Protein AF-A0A7S1CB62-F1 (afdb_monomer)

pLDDT: mean 92.39, std 6.8, range [45.53, 97.69]

Sequence (107 aa):
AGTPHMRSAGVISLARMLYEFGGRGDVAALLPSLLTTVLLLLREKAREVVKSALGFVKVAIVVADDETLRAFVPDLCEGLMQWRGDTKNHFRGKIRDVLDRMVARVG

Organism: NCBI:txid1486930

Secondary structure (DSSP, 8-state):
---HHHHHHHHHHHHHHHHHHTTSHHHHHHHHHHHHHHHHHTT-S-HHHHHHHHHHHHHHHHHS-HHHHHHHHHHHHHHHHTTTT--SS--HHHHHHHHHHHHHHH-

Radius of gyration: 13.14 Å; Cα contacts (8 Å, |Δi|>4): 99; chains: 1; bounding box: 36×26×32 Å

Nearest PDB structures (foldseek):
  3nmx-assembly3_C  TM=7.719E-01  e=7.791E-01  Homo sapiens
  3woy-assembly1_A  TM=7.040E-01  e=8.191E-01  Homo sapiens
  4k92-assembly2_B  TM=6.769E-01  e=8.191E-01  Homo sapiens
  8ptw-assembly1_CW  TM=7.387E-01  e=2.590E+00  Thermochaetoides thermophila DSM 1495
  7q4p-assembly1_A  TM=4.571E-01  e=1.421E+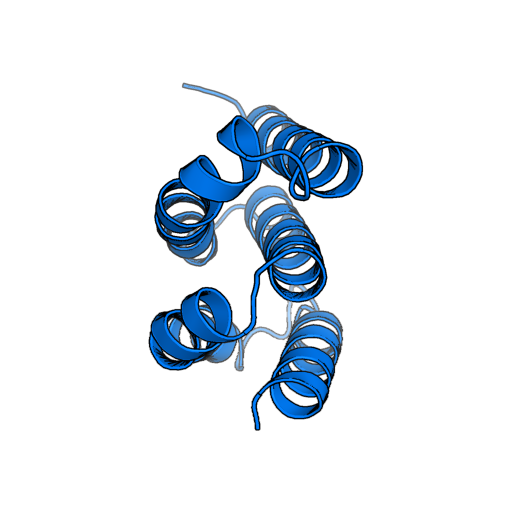00  Homo sapiens

Solvent-accessible surface area (backbone atoms only — not comparable to full-atom values): 5948 Å² total; per-residue (Å²): 136,74,57,61,64,55,51,17,51,50,39,44,51,50,29,52,50,41,68,76,38,20,89,39,71,77,49,38,69,43,44,68,63,50,49,59,54,41,48,57,41,50,74,50,89,48,63,59,32,27,55,22,30,56,52,25,52,46,40,46,66,71,50,49,53,71,67,62,46,59,73,42,45,66,60,54,49,54,49,52,54,75,47,73,80,49,71,88,80,60,50,55,65,61,48,48,61,40,50,55,53,46,41,75,74,74,98

Mean predicted aligned error: 3.49 Å

Foldseek 3Di:
DDDLVRLLVVLLVLLVCCLVPCLPPVNVVCLLVNLVVLLVQLPDPRLSSVVSSLSSLQSSLVRHDQVSLVVCVVSLCVSLVVCVPPPPSPCVVSSVVSVVSSVVRHD

InterPro domains:
  IPR011989 Armadillo-like helical [G3DSA:1.25.10.10] (3-107)
  IPR016024 Armadillo-type fold [SSF48371] (2-92)
  IPR052087 Ribosomal RNA-processing protein RRP12 [PTHR48287] (1-107)

Structure (mmCIF, N/CA/C/O backbone):
data_AF-A0A7S1CB62-F1
#
_entry.id   AF-A0A7S1CB62-F1
#
loop_
_atom_site.group_PDB
_atom_site.id
_atom_site.type_symbol
_atom_site.label_atom_id
_atom_site.label_alt_id
_atom_site.label_comp_id
_atom_site.label_asym_id
_atom_site.label_entity_id
_atom_site.label_seq_id
_atom_site.pdbx_PDB_ins_code
_atom_site.Cartn_x
_atom_site.Cartn_y
_atom_site.Cartn_z
_atom_site.occupancy
_atom_site.B_iso_or_equiv
_atom_site.auth_seq_id
_atom_site.auth_comp_id
_atom_site.auth_asym_id
_atom_site.auth_atom_id
_atom_site.pdbx_PDB_model_num
ATOM 1 N N . ALA A 1 1 ? 5.300 8.304 19.668 1.00 45.53 1 ALA A N 1
ATOM 2 C CA . ALA A 1 1 ? 5.903 9.117 18.592 1.00 45.53 1 ALA A CA 1
ATOM 3 C C . ALA A 1 1 ? 4.903 9.246 17.436 1.00 45.53 1 ALA A C 1
ATOM 5 O O . ALA A 1 1 ? 4.416 8.222 16.976 1.00 45.53 1 ALA A O 1
ATOM 6 N N . GLY A 1 2 ? 4.559 10.481 17.033 1.00 61.62 2 GLY A N 1
ATOM 7 C CA . GLY A 1 2 ? 3.651 10.831 15.922 1.00 61.62 2 GLY A CA 1
ATOM 8 C C . GLY A 1 2 ? 2.148 10.710 16.221 1.00 61.62 2 GLY A C 1
ATOM 9 O O . GLY A 1 2 ? 1.651 9.617 16.489 1.00 61.62 2 GLY A O 1
ATOM 10 N N . THR A 1 3 ? 1.389 11.811 16.127 1.00 88.56 3 THR A N 1
ATOM 11 C CA . THR A 1 3 ? -0.085 11.732 16.152 1.00 88.56 3 THR A CA 1
ATOM 12 C C . THR A 1 3 ? -0.580 10.897 14.958 1.00 88.56 3 THR A C 1
ATOM 14 O O . THR A 1 3 ? 0.122 10.798 13.944 1.00 88.56 3 THR A O 1
ATOM 17 N N . PRO A 1 4 ? -1.768 10.270 15.024 1.00 91.25 4 PRO A N 1
ATOM 18 C CA . PRO A 1 4 ? -2.302 9.490 13.904 1.00 91.25 4 PRO A CA 1
ATOM 19 C C . PRO A 1 4 ? -2.323 10.244 12.562 1.00 91.25 4 PRO A C 1
ATOM 21 O O . PRO A 1 4 ? -2.033 9.664 11.518 1.00 91.25 4 PRO A O 1
ATOM 24 N N . HIS A 1 5 ? -2.549 11.559 12.597 1.00 92.44 5 HIS A N 1
ATOM 25 C CA . HIS A 1 5 ? -2.485 12.427 11.422 1.00 92.44 5 HIS A CA 1
ATOM 26 C C . HIS A 1 5 ? -1.078 12.550 10.831 1.00 92.44 5 HIS A C 1
ATOM 28 O O . HIS A 1 5 ? -0.929 12.446 9.618 1.00 92.44 5 HIS A O 1
ATOM 34 N N . MET A 1 6 ? -0.041 12.712 11.660 1.00 94.69 6 MET A N 1
ATOM 35 C CA . MET A 1 6 ? 1.345 12.768 11.174 1.00 94.69 6 MET A CA 1
ATOM 36 C C . MET A 1 6 ? 1.765 11.444 10.530 1.00 94.69 6 MET A C 1
ATOM 38 O O . MET A 1 6 ? 2.395 11.443 9.477 1.00 94.69 6 MET A O 1
ATOM 42 N N . ARG A 1 7 ? 1.374 10.312 11.131 1.00 94.88 7 ARG A N 1
ATOM 43 C CA . ARG A 1 7 ? 1.637 8.979 10.565 1.00 94.88 7 ARG A CA 1
ATOM 44 C C . ARG A 1 7 ? 0.914 8.792 9.229 1.00 94.88 7 ARG A C 1
ATOM 46 O O . ARG A 1 7 ? 1.530 8.369 8.258 1.00 94.88 7 ARG A O 1
ATOM 53 N N . SER A 1 8 ? -0.360 9.179 9.155 1.00 95.88 8 SER A N 1
ATOM 54 C CA . SER A 1 8 ? -1.139 9.194 7.910 1.00 95.88 8 SER A CA 1
ATOM 55 C C . SER A 1 8 ? -0.479 10.056 6.827 1.00 95.88 8 SER A C 1
ATOM 57 O O . SER A 1 8 ? -0.295 9.579 5.708 1.00 95.88 8 SER A O 1
ATOM 59 N N . ALA A 1 9 ? -0.050 11.276 7.160 1.00 96.69 9 ALA A N 1
ATOM 60 C CA . ALA A 1 9 ? 0.667 12.153 6.237 1.00 96.69 9 ALA A CA 1
ATOM 61 C C . ALA A 1 9 ? 1.974 11.518 5.739 1.00 96.69 9 ALA A C 1
ATOM 63 O O . ALA A 1 9 ? 2.237 11.543 4.541 1.00 96.69 9 ALA A O 1
ATOM 64 N N . GLY A 1 10 ? 2.746 10.878 6.623 1.00 96.44 10 GLY A N 1
ATOM 65 C CA . GLY A 1 10 ? 3.955 10.145 6.243 1.00 96.44 10 GLY A CA 1
ATOM 66 C C . GLY A 1 10 ? 3.682 9.041 5.218 1.00 96.44 10 GLY A C 1
ATOM 67 O O . GLY A 1 10 ? 4.358 8.974 4.195 1.00 96.44 10 GLY A O 1
ATOM 68 N N . VAL A 1 11 ? 2.642 8.227 5.432 1.00 97.19 11 VAL A N 1
ATOM 69 C CA . VAL A 1 11 ? 2.249 7.169 4.481 1.00 97.19 11 VAL A CA 1
ATOM 70 C C . VAL A 1 11 ? 1.814 7.755 3.134 1.00 97.19 11 VAL A C 1
ATOM 72 O O . VAL A 1 11 ? 2.168 7.219 2.085 1.00 97.19 11 VAL A O 1
ATOM 75 N N . ILE A 1 12 ? 1.084 8.874 3.136 1.00 97.69 12 ILE A N 1
ATOM 76 C CA . ILE A 1 12 ? 0.687 9.569 1.901 1.00 97.69 12 ILE A CA 1
ATOM 77 C C . ILE A 1 12 ? 1.918 10.100 1.154 1.00 97.69 12 ILE A C 1
ATOM 79 O O . ILE A 1 12 ? 1.998 9.952 -0.066 1.00 97.69 12 ILE A O 1
ATOM 83 N N . SER A 1 13 ? 2.886 10.680 1.866 1.00 97.38 13 SER A N 1
ATOM 84 C CA . SER A 1 13 ? 4.143 11.152 1.277 1.00 97.38 13 SER A CA 1
ATOM 85 C C . SER A 1 13 ? 4.946 10.006 0.663 1.00 97.38 13 SER A C 1
ATOM 87 O O . SER A 1 13 ? 5.426 10.143 -0.460 1.00 97.38 13 SER A O 1
ATOM 89 N N . LEU A 1 14 ? 5.022 8.851 1.334 1.00 96.25 14 LEU A N 1
ATOM 90 C CA . LEU A 1 14 ? 5.647 7.646 0.776 1.00 96.25 14 LEU A CA 1
ATOM 91 C C . LEU A 1 14 ? 4.925 7.163 -0.487 1.00 96.25 14 LEU A C 1
ATOM 93 O O . LEU A 1 14 ? 5.579 6.818 -1.466 1.00 96.25 14 LEU A O 1
ATOM 97 N N . ALA A 1 15 ? 3.588 7.189 -0.506 1.00 96.75 15 ALA A N 1
ATOM 98 C CA . ALA A 1 15 ? 2.817 6.818 -1.692 1.00 96.75 15 ALA A CA 1
ATOM 99 C C . ALA A 1 15 ? 3.102 7.765 -2.868 1.00 96.75 15 ALA A C 1
ATOM 101 O O . ALA A 1 15 ? 3.262 7.318 -4.000 1.00 96.75 15 ALA A O 1
ATOM 102 N N . ARG A 1 16 ? 3.208 9.076 -2.612 1.00 96.44 16 ARG A N 1
ATOM 103 C CA . ARG A 1 16 ? 3.578 10.064 -3.638 1.00 96.44 16 ARG A CA 1
ATOM 104 C C . ARG A 1 16 ? 4.996 9.853 -4.157 1.00 96.44 16 ARG A C 1
ATOM 106 O O . ARG A 1 16 ? 5.187 9.869 -5.366 1.00 96.44 16 ARG A O 1
ATOM 113 N N . MET A 1 17 ? 5.951 9.610 -3.263 1.00 95.31 17 MET A N 1
ATOM 114 C CA . MET A 1 17 ? 7.335 9.309 -3.630 1.00 95.31 17 MET A CA 1
ATOM 115 C C . MET A 1 17 ? 7.420 8.056 -4.505 1.00 95.31 17 MET A C 1
ATOM 117 O O . MET A 1 17 ? 8.086 8.072 -5.535 1.00 95.31 17 MET A O 1
ATOM 121 N N . LEU A 1 18 ? 6.712 6.990 -4.130 1.00 94.88 18 LEU A N 1
ATOM 122 C CA . LEU A 1 18 ? 6.695 5.746 -4.890 1.00 94.88 18 LEU A CA 1
ATOM 123 C C . LEU A 1 18 ? 6.044 5.918 -6.268 1.00 94.88 18 LEU A C 1
ATOM 125 O O . LEU A 1 18 ? 6.552 5.386 -7.246 1.00 94.88 18 LEU A O 1
ATOM 129 N N . TYR A 1 19 ? 4.951 6.677 -6.362 1.00 94.56 19 TYR A N 1
ATOM 130 C CA . TYR A 1 19 ? 4.307 6.968 -7.644 1.00 94.56 19 TYR A CA 1
ATOM 131 C C . TYR A 1 19 ? 5.233 7.732 -8.602 1.00 94.56 19 TYR A C 1
ATOM 133 O O . TYR A 1 19 ? 5.293 7.410 -9.782 1.00 94.56 19 TYR A O 1
ATOM 141 N N . GLU A 1 20 ? 5.952 8.731 -8.089 1.00 94.12 20 GLU A N 1
ATOM 142 C CA . GLU A 1 20 ? 6.823 9.593 -8.895 1.00 94.12 20 GLU A CA 1
ATOM 143 C C . GLU A 1 20 ? 8.135 8.899 -9.289 1.00 94.12 20 GLU A C 1
ATOM 145 O O . GLU A 1 20 ? 8.629 9.052 -10.406 1.00 94.12 20 GLU A O 1
ATOM 150 N N . PHE A 1 21 ? 8.720 8.131 -8.367 1.00 93.06 21 PHE A N 1
ATOM 151 C CA . PHE A 1 21 ? 10.091 7.640 -8.503 1.00 93.06 21 PHE A CA 1
ATOM 152 C C . PHE A 1 21 ? 10.219 6.122 -8.529 1.00 93.06 21 PHE A C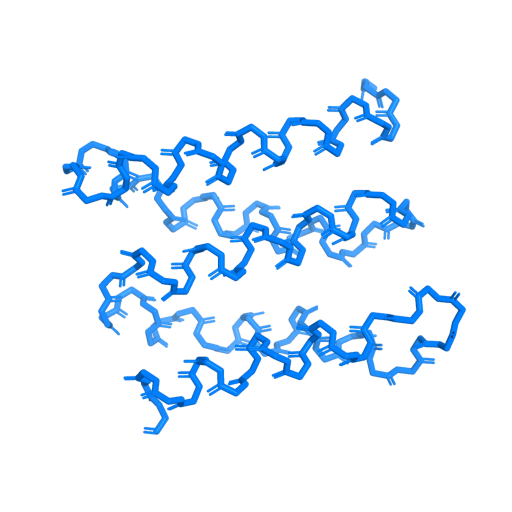 1
ATOM 154 O O . PHE A 1 21 ? 11.316 5.636 -8.767 1.00 93.06 21 PHE A O 1
ATOM 161 N N . GLY A 1 22 ? 9.154 5.354 -8.318 1.00 86.06 22 GLY A N 1
ATOM 162 C CA . GLY A 1 22 ? 9.254 3.901 -8.167 1.00 86.06 22 GLY A CA 1
ATOM 163 C C . GLY A 1 22 ? 9.610 3.125 -9.436 1.00 86.06 22 GLY A C 1
ATOM 164 O O . GLY A 1 22 ? 9.917 1.947 -9.338 1.00 86.06 22 GLY A O 1
ATOM 165 N N . GLY A 1 23 ? 9.641 3.776 -10.603 1.00 83.44 23 GLY A N 1
ATOM 166 C CA . GLY A 1 23 ? 10.268 3.230 -11.815 1.00 83.44 23 GLY A CA 1
ATOM 167 C C . GLY A 1 23 ? 11.785 3.466 -11.900 1.00 83.44 23 GLY A C 1
ATOM 168 O O . GLY A 1 23 ? 12.427 2.998 -12.836 1.00 83.44 23 GLY A O 1
ATOM 169 N N . ARG A 1 24 ? 12.374 4.216 -10.959 1.00 83.75 24 ARG A N 1
ATOM 170 C CA . ARG A 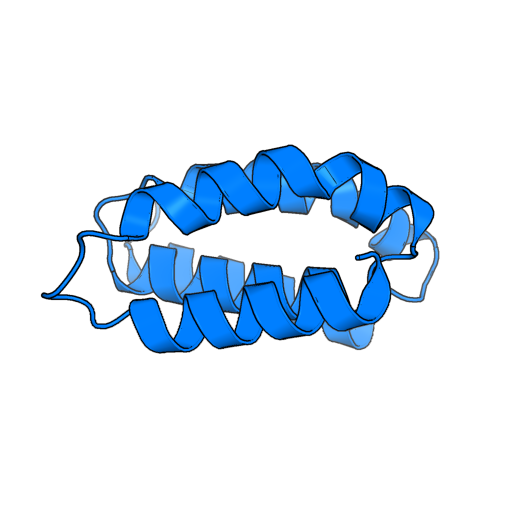1 24 ? 13.823 4.444 -10.850 1.00 83.75 24 ARG A CA 1
ATOM 171 C C . ARG A 1 24 ? 14.406 3.417 -9.881 1.00 83.75 24 ARG A C 1
ATOM 173 O O . ARG A 1 24 ? 13.871 3.243 -8.787 1.00 83.75 24 ARG A O 1
ATOM 180 N N . GLY A 1 25 ? 15.504 2.772 -10.281 1.00 78.12 25 GLY A N 1
ATOM 181 C CA . GLY A 1 25 ? 16.045 1.571 -9.626 1.00 78.12 25 GLY A CA 1
ATOM 182 C C . GLY A 1 25 ? 16.153 1.652 -8.100 1.00 78.12 25 GLY A C 1
ATOM 183 O O . GLY A 1 25 ? 15.702 0.740 -7.413 1.00 78.12 25 GLY A O 1
ATOM 184 N N . ASP A 1 26 ? 16.648 2.768 -7.563 1.00 85.00 26 ASP A N 1
ATOM 185 C CA . ASP A 1 26 ? 16.858 2.914 -6.116 1.00 85.00 26 ASP A CA 1
ATOM 186 C C . ASP A 1 26 ? 15.547 2.897 -5.315 1.00 85.00 26 ASP A C 1
ATOM 188 O O . ASP A 1 26 ? 15.4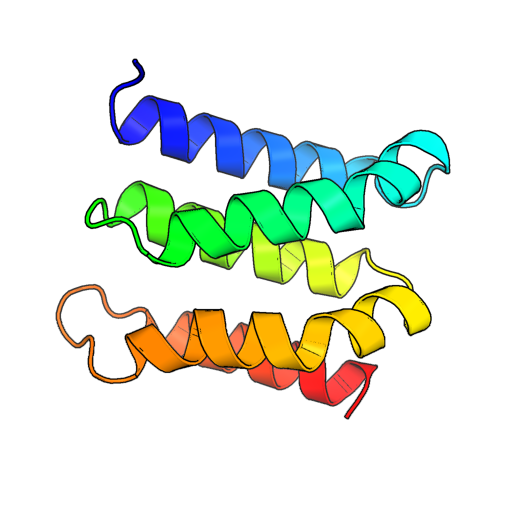77 2.316 -4.234 1.00 85.00 26 ASP A O 1
ATOM 192 N N . VAL A 1 27 ? 14.480 3.509 -5.839 1.00 86.69 27 VAL A N 1
ATOM 193 C CA . VAL A 1 27 ? 13.176 3.556 -5.155 1.00 86.69 27 VAL A CA 1
ATOM 194 C C . VAL A 1 27 ? 12.390 2.271 -5.396 1.00 86.69 27 VAL A C 1
ATOM 196 O O . VAL A 1 27 ? 11.694 1.811 -4.490 1.00 86.69 27 VAL A O 1
ATOM 199 N N . ALA A 1 28 ? 12.540 1.655 -6.572 1.00 85.62 28 ALA A N 1
ATOM 200 C CA . ALA A 1 28 ? 11.984 0.334 -6.856 1.00 85.62 28 ALA A CA 1
ATOM 201 C C . ALA A 1 28 ? 12.493 -0.710 -5.846 1.00 85.62 28 ALA A C 1
ATOM 203 O O . ALA A 1 28 ? 11.703 -1.459 -5.276 1.00 85.62 28 ALA A O 1
ATOM 204 N N . ALA A 1 29 ? 13.793 -0.686 -5.533 1.00 89.81 29 ALA A N 1
ATOM 205 C CA . ALA A 1 29 ? 14.410 -1.598 -4.569 1.00 89.81 29 ALA A CA 1
ATOM 206 C C . ALA A 1 29 ? 13.878 -1.434 -3.131 1.00 89.81 29 ALA A C 1
ATOM 208 O O . ALA A 1 29 ? 13.911 -2.380 -2.344 1.00 89.81 29 ALA A O 1
ATOM 209 N N . LEU A 1 30 ? 13.353 -0.256 -2.774 1.00 91.75 30 LEU A N 1
ATOM 210 C CA . LEU A 1 30 ? 12.748 -0.021 -1.459 1.00 91.75 30 LEU A CA 1
ATOM 211 C C . LEU A 1 30 ? 11.338 -0.607 -1.343 1.00 91.75 30 LEU A C 1
ATOM 213 O O . LEU A 1 30 ? 10.869 -0.833 -0.223 1.00 91.75 30 LEU A O 1
ATOM 217 N N . LEU A 1 31 ? 10.657 -0.852 -2.465 1.00 92.75 31 LEU A N 1
ATOM 218 C CA . LEU A 1 31 ? 9.244 -1.219 -2.496 1.00 92.75 31 LEU A CA 1
ATOM 219 C C . LEU A 1 31 ? 8.896 -2.432 -1.617 1.00 92.75 31 LEU A C 1
ATOM 221 O O . LEU A 1 31 ? 7.956 -2.299 -0.829 1.00 92.75 31 LEU A O 1
ATOM 225 N N . PRO A 1 32 ? 9.640 -3.557 -1.644 1.00 94.12 32 PRO A N 1
ATOM 226 C CA . PRO A 1 32 ? 9.348 -4.699 -0.777 1.00 94.12 32 PRO A CA 1
ATOM 227 C C . PRO A 1 32 ? 9.354 -4.329 0.713 1.00 94.12 32 PRO A C 1
ATOM 229 O O . PRO A 1 32 ? 8.419 -4.642 1.447 1.00 94.12 32 PRO A O 1
ATOM 232 N N . SER A 1 33 ? 10.371 -3.582 1.160 1.00 94.75 33 SER A N 1
ATOM 233 C CA . SER A 1 33 ? 10.497 -3.166 2.564 1.00 94.75 33 SER A CA 1
ATOM 234 C C . SER A 1 33 ? 9.374 -2.214 3.002 1.00 94.75 33 SER A C 1
ATOM 236 O O . SER A 1 33 ? 8.843 -2.316 4.117 1.00 94.75 33 SER A O 1
ATOM 238 N N . LEU A 1 34 ? 8.965 -1.313 2.102 1.00 94.56 34 LEU A N 1
ATOM 239 C CA . LEU A 1 34 ? 7.871 -0.378 2.338 1.00 94.56 34 LEU A CA 1
ATOM 240 C C . LEU A 1 34 ? 6.522 -1.098 2.373 1.00 94.56 34 LEU A C 1
ATOM 242 O O . LEU A 1 34 ? 5.709 -0.797 3.246 1.00 94.56 34 LEU A O 1
ATOM 246 N N . LEU A 1 35 ? 6.292 -2.063 1.476 1.00 94.62 35 LEU A N 1
ATOM 247 C CA . LEU A 1 35 ? 5.085 -2.890 1.460 1.00 94.62 35 LEU A CA 1
ATOM 248 C C . LEU A 1 35 ? 4.910 -3.637 2.779 1.00 94.62 35 LEU A C 1
ATOM 250 O O . LEU A 1 35 ? 3.871 -3.474 3.418 1.00 94.62 35 LEU A O 1
ATOM 254 N N . THR A 1 36 ? 5.935 -4.356 3.242 1.00 95.25 36 THR A N 1
ATOM 255 C CA . THR A 1 36 ? 5.897 -5.058 4.535 1.00 95.25 36 THR A CA 1
ATOM 256 C C . THR A 1 36 ? 5.539 -4.108 5.676 1.00 95.25 36 THR A C 1
ATOM 258 O O . THR A 1 36 ? 4.652 -4.388 6.482 1.00 95.25 36 THR A O 1
ATOM 261 N N . THR A 1 37 ? 6.173 -2.934 5.717 1.00 95.50 37 THR A N 1
ATOM 262 C CA . THR A 1 37 ? 5.930 -1.943 6.774 1.00 95.50 37 THR A CA 1
ATOM 263 C C . THR A 1 37 ? 4.508 -1.381 6.718 1.00 95.50 37 THR A C 1
ATOM 265 O O . THR A 1 37 ? 3.836 -1.270 7.743 1.00 95.50 37 THR A O 1
ATOM 268 N N . VAL A 1 38 ? 4.014 -1.024 5.531 1.00 95.31 38 VAL A N 1
ATOM 269 C CA . VAL A 1 38 ? 2.678 -0.436 5.369 1.00 95.31 38 VAL A CA 1
ATOM 270 C C . VAL A 1 38 ? 1.572 -1.467 5.601 1.00 95.31 38 VAL A C 1
ATOM 272 O O . VAL A 1 38 ? 0.521 -1.115 6.138 1.00 95.31 38 VAL A O 1
ATOM 275 N N . LEU A 1 39 ? 1.799 -2.740 5.276 1.00 95.06 39 LEU A N 1
ATOM 276 C CA . LEU A 1 39 ? 0.860 -3.816 5.590 1.00 95.06 39 LEU A CA 1
ATOM 277 C C . LEU A 1 39 ? 0.660 -3.986 7.100 1.00 95.06 39 LEU A C 1
ATOM 279 O O . LEU A 1 39 ? -0.474 -4.174 7.544 1.00 95.06 39 LEU A O 1
ATOM 283 N N . LEU A 1 40 ? 1.706 -3.804 7.913 1.00 94.75 40 LEU A N 1
ATOM 284 C CA . LEU A 1 40 ? 1.563 -3.765 9.374 1.00 94.75 40 LEU A CA 1
ATOM 285 C C . LEU A 1 40 ? 0.661 -2.608 9.832 1.00 94.75 40 LEU A C 1
ATOM 287 O O . LEU A 1 40 ? -0.141 -2.778 10.753 1.00 94.75 40 LEU A O 1
ATOM 291 N N . LEU A 1 41 ? 0.717 -1.454 9.156 1.00 95.12 41 LEU A N 1
ATOM 292 C CA . LEU A 1 41 ? -0.141 -0.302 9.463 1.00 95.12 41 LEU A CA 1
ATOM 293 C 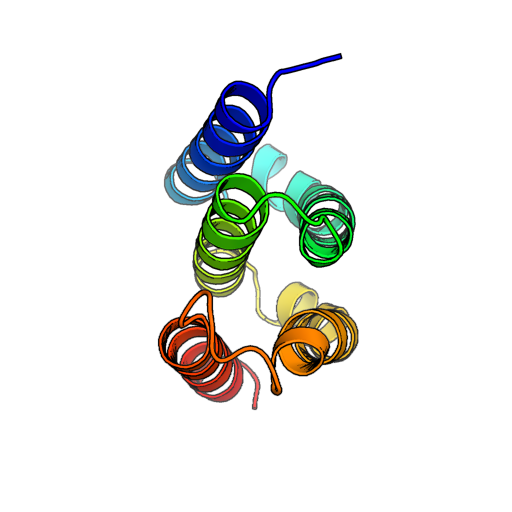C . LEU A 1 41 ? -1.624 -0.556 9.169 1.00 95.12 41 LEU A C 1
ATOM 295 O O . LEU A 1 41 ? -2.475 0.141 9.724 1.00 95.12 41 LEU A O 1
ATOM 299 N N . LEU A 1 42 ? -1.965 -1.562 8.355 1.00 93.56 42 LEU A N 1
ATOM 300 C CA . LEU A 1 42 ? -3.357 -1.979 8.182 1.00 93.56 42 LEU A CA 1
ATOM 301 C C . LEU A 1 42 ? -3.938 -2.610 9.454 1.00 93.56 42 LEU A C 1
ATOM 303 O O . LEU A 1 42 ? -5.147 -2.760 9.520 1.00 93.56 42 LEU A O 1
ATOM 307 N N . ARG A 1 43 ? -3.132 -2.966 10.461 1.00 90.81 43 ARG A N 1
ATOM 308 C CA . ARG A 1 43 ? -3.615 -3.521 11.741 1.00 90.81 43 ARG A CA 1
ATOM 309 C C . ARG A 1 43 ? -3.872 -2.445 12.808 1.00 90.81 43 ARG A C 1
ATOM 311 O O . ARG A 1 43 ? -4.333 -2.757 13.905 1.00 90.81 43 ARG A O 1
ATOM 318 N N . GLU A 1 44 ? -3.567 -1.180 12.515 1.00 89.56 44 GLU A N 1
ATOM 319 C CA . GLU A 1 44 ? -3.757 -0.061 13.444 1.00 89.56 44 GLU A CA 1
ATOM 320 C C . GLU A 1 44 ? -5.243 0.290 13.647 1.00 89.56 44 GLU A C 1
ATOM 322 O O . GLU A 1 44 ? -6.076 0.155 12.754 1.00 89.56 44 GLU A O 1
ATOM 327 N N . LYS A 1 45 ? -5.579 0.843 14.821 1.00 87.06 45 LYS A N 1
ATOM 328 C CA . LYS A 1 45 ? -6.948 1.313 15.136 1.00 87.06 45 LYS A CA 1
ATOM 329 C C . LYS A 1 45 ? -7.289 2.670 14.505 1.00 87.06 45 LYS A C 1
ATOM 331 O O . LYS A 1 45 ? -8.455 3.051 14.420 1.00 87.06 45 LYS A O 1
ATOM 336 N N . ALA A 1 46 ? -6.268 3.427 14.114 1.00 93.75 46 ALA A N 1
ATOM 337 C CA . ALA A 1 46 ? -6.386 4.783 13.596 1.00 93.75 46 ALA A CA 1
ATOM 338 C C . ALA A 1 46 ? -6.876 4.785 12.138 1.00 93.75 46 ALA A C 1
ATOM 340 O O . ALA A 1 46 ? -6.118 4.467 11.218 1.00 93.75 46 ALA A O 1
ATOM 341 N N . ARG A 1 47 ? -8.137 5.178 11.905 1.00 93.31 47 ARG A N 1
ATOM 342 C CA . ARG A 1 47 ? -8.766 5.111 10.570 1.00 93.31 47 ARG A CA 1
ATOM 343 C C . ARG A 1 47 ? -8.017 5.902 9.502 1.00 93.31 47 ARG A C 1
ATOM 345 O O . ARG A 1 47 ? -7.968 5.471 8.354 1.00 93.31 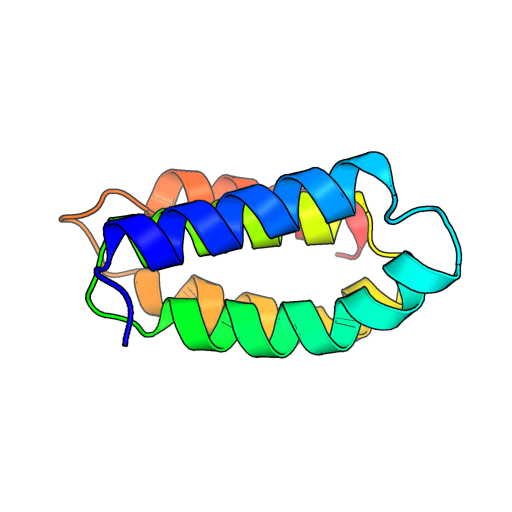47 ARG A O 1
ATOM 352 N N . GLU A 1 48 ? -7.445 7.056 9.843 1.00 94.62 48 GLU A N 1
ATOM 353 C CA . GLU A 1 48 ? -6.660 7.858 8.897 1.00 94.62 48 GLU A CA 1
ATOM 354 C C . GLU A 1 48 ? -5.373 7.151 8.468 1.00 94.62 48 GLU A C 1
ATOM 356 O O . GLU A 1 48 ? -5.015 7.210 7.290 1.00 94.62 48 GLU A O 1
ATOM 361 N N . VAL A 1 49 ? -4.722 6.423 9.379 1.00 96.12 49 VAL A N 1
ATOM 362 C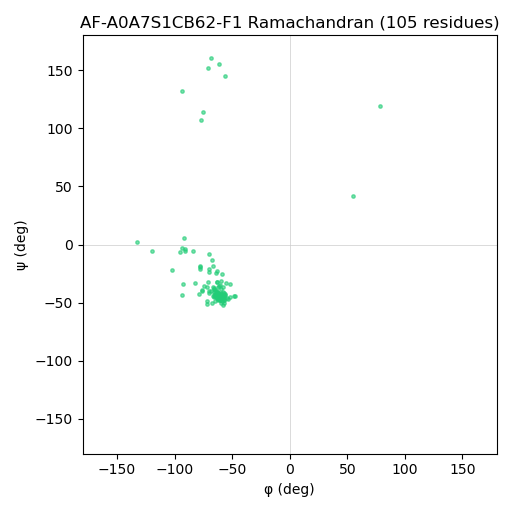 CA . VAL A 1 49 ? -3.520 5.637 9.071 1.00 96.12 49 VAL A CA 1
ATOM 363 C C . VAL A 1 49 ? -3.884 4.485 8.140 1.00 96.12 49 VAL A C 1
ATOM 365 O O . VAL A 1 49 ? -3.307 4.377 7.061 1.00 96.12 49 VAL A O 1
ATOM 368 N N . VAL A 1 50 ? -4.916 3.708 8.482 1.00 95.75 50 VAL A N 1
ATOM 369 C CA . VAL A 1 50 ? -5.400 2.587 7.657 1.00 95.75 50 VAL A CA 1
ATOM 370 C C . VAL A 1 50 ? -5.840 3.063 6.271 1.00 95.75 50 VAL A C 1
ATOM 372 O O . VAL A 1 50 ? -5.457 2.487 5.255 1.00 95.75 50 VAL A O 1
ATOM 375 N N . LYS A 1 51 ? -6.596 4.166 6.195 1.00 95.06 51 LYS A N 1
ATOM 376 C CA . LYS A 1 51 ? -7.020 4.761 4.918 1.00 95.06 51 LYS A CA 1
ATOM 377 C C . LYS A 1 51 ? -5.820 5.132 4.044 1.00 95.06 51 LYS A C 1
ATOM 379 O O . LYS A 1 51 ? -5.876 4.945 2.830 1.00 95.06 51 LYS A O 1
ATOM 384 N N . SER A 1 52 ? -4.769 5.674 4.654 1.00 97.06 52 SER A N 1
ATOM 385 C CA . SER A 1 52 ? -3.544 6.060 3.950 1.00 97.06 52 SER A CA 1
ATOM 386 C C . SER A 1 52 ? -2.766 4.832 3.489 1.00 97.06 52 SER A C 1
ATOM 388 O O . SER A 1 52 ? -2.304 4.811 2.353 1.00 97.06 52 SER A O 1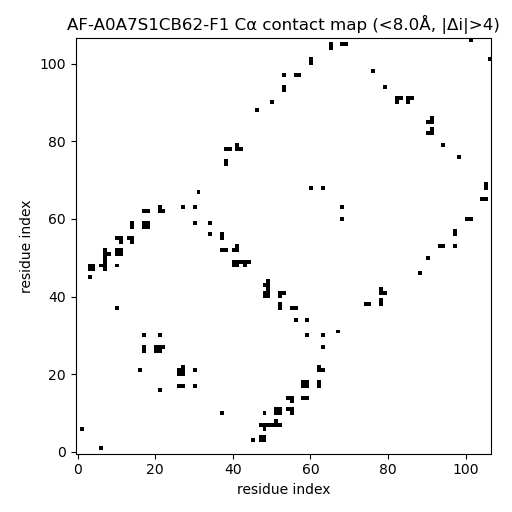
ATOM 390 N N . ALA A 1 53 ? -2.702 3.786 4.316 1.00 97.19 53 ALA A N 1
ATOM 391 C CA . ALA A 1 53 ? -2.082 2.509 3.976 1.00 97.19 53 ALA A CA 1
ATOM 392 C C . ALA A 1 53 ? -2.776 1.831 2.784 1.00 97.19 53 ALA A C 1
ATOM 394 O O . ALA A 1 53 ? -2.103 1.440 1.837 1.00 97.19 53 ALA A O 1
ATOM 395 N N . LEU A 1 54 ? -4.114 1.796 2.744 1.00 96.50 54 LEU A N 1
ATOM 396 C CA . LEU A 1 54 ? -4.860 1.310 1.571 1.00 96.50 54 LEU A CA 1
ATOM 397 C C . LEU A 1 54 ? -4.544 2.125 0.303 1.00 96.50 54 LEU A C 1
ATOM 399 O O . LEU A 1 54 ? -4.436 1.572 -0.790 1.00 96.50 54 LEU A O 1
ATOM 403 N N . GLY A 1 55 ? -4.382 3.445 0.445 1.00 96.62 55 GLY A N 1
ATOM 404 C CA . GLY A 1 55 ? -3.963 4.321 -0.649 1.00 96.62 55 GLY A CA 1
ATOM 405 C C . GLY A 1 55 ? -2.548 4.016 -1.145 1.00 96.62 55 GLY A C 1
ATOM 406 O O . GLY A 1 55 ? -2.330 3.953 -2.352 1.00 96.62 55 GLY A O 1
ATOM 407 N N . PHE A 1 56 ? -1.610 3.775 -0.227 1.00 97.62 56 PHE A N 1
ATOM 408 C CA . PHE A 1 56 ? -0.250 3.354 -0.553 1.00 97.62 56 PHE A CA 1
ATOM 409 C C . PHE A 1 56 ? -0.239 2.005 -1.276 1.00 97.62 56 PHE A C 1
ATOM 411 O O . PHE A 1 56 ? 0.373 1.902 -2.332 1.00 97.62 56 PHE A O 1
ATOM 418 N N . VAL A 1 57 ? -0.965 1.000 -0.770 1.00 97.06 57 VAL A N 1
ATOM 419 C CA . VAL A 1 57 ? -1.059 -0.333 -1.393 1.00 97.06 57 VAL A CA 1
ATOM 420 C C . VAL A 1 57 ? -1.541 -0.229 -2.840 1.00 97.06 57 VAL A C 1
ATOM 422 O O . VAL A 1 57 ? -0.960 -0.842 -3.732 1.00 97.06 57 VAL A O 1
ATOM 425 N N . LYS A 1 58 ? -2.550 0.610 -3.107 1.00 96.19 58 LYS A N 1
ATOM 426 C CA . LYS A 1 58 ? -3.010 0.866 -4.477 1.00 96.19 58 LYS A CA 1
ATOM 427 C C . LYS A 1 58 ? -1.884 1.384 -5.379 1.00 96.19 58 LYS A C 1
ATOM 429 O O . LYS A 1 58 ? -1.785 0.944 -6.520 1.00 96.19 58 LYS A O 1
ATOM 434 N N . VAL A 1 59 ? -1.072 2.328 -4.899 1.00 96.31 59 VAL A N 1
ATOM 435 C CA . VAL A 1 59 ? 0.068 2.860 -5.664 1.00 96.31 59 VAL A CA 1
ATOM 436 C C . VAL A 1 59 ? 1.134 1.788 -5.858 1.00 96.31 59 VAL A C 1
ATOM 438 O O . VAL A 1 59 ? 1.610 1.614 -6.973 1.00 96.31 59 VAL A O 1
ATOM 441 N N . ALA A 1 60 ? 1.459 1.033 -4.810 1.00 95.44 60 ALA A N 1
ATOM 442 C CA . ALA A 1 60 ? 2.427 -0.053 -4.879 1.00 95.44 60 ALA A CA 1
ATOM 443 C C . ALA A 1 60 ? 2.060 -1.085 -5.950 1.00 95.44 60 ALA A C 1
ATOM 445 O O . ALA A 1 60 ? 2.915 -1.451 -6.743 1.00 95.44 60 ALA A O 1
ATOM 446 N N . ILE A 1 61 ? 0.784 -1.465 -6.061 1.00 95.25 61 ILE A N 1
ATOM 447 C CA . ILE A 1 61 ? 0.307 -2.374 -7.116 1.00 95.25 61 ILE A CA 1
ATOM 448 C C . ILE A 1 61 ? 0.483 -1.784 -8.518 1.00 95.25 61 ILE A C 1
ATOM 450 O O . ILE A 1 61 ? 0.685 -2.534 -9.464 1.00 95.25 61 ILE A O 1
ATOM 454 N N . VAL A 1 62 ? 0.376 -0.463 -8.685 1.00 93.69 62 VAL A N 1
ATOM 455 C CA . VAL A 1 62 ? 0.580 0.197 -9.988 1.00 93.69 62 VAL A CA 1
ATOM 456 C C . VAL A 1 62 ? 2.061 0.244 -10.363 1.00 93.69 62 VAL A C 1
ATOM 458 O O . VAL A 1 62 ? 2.389 0.140 -11.538 1.00 93.69 62 VAL A O 1
ATOM 461 N N . VAL A 1 63 ? 2.934 0.414 -9.373 1.00 93.19 63 VAL A N 1
ATOM 462 C CA . VAL A 1 63 ? 4.362 0.684 -9.574 1.00 93.19 63 VAL A CA 1
ATOM 463 C C . VAL A 1 63 ? 5.211 -0.588 -9.587 1.00 93.19 63 VAL A C 1
ATOM 465 O O . VAL A 1 63 ? 6.195 -0.633 -10.315 1.00 93.19 63 VAL A O 1
ATOM 468 N N . ALA A 1 64 ? 4.845 -1.607 -8.804 1.00 93.31 64 ALA A N 1
ATOM 469 C CA . ALA A 1 64 ? 5.577 -2.867 -8.724 1.00 93.31 64 ALA A CA 1
ATOM 470 C C . ALA A 1 64 ? 5.724 -3.525 -10.101 1.00 93.31 64 ALA A C 1
ATOM 472 O O . ALA A 1 64 ? 4.796 -3.493 -10.919 1.00 93.31 64 ALA A O 1
ATOM 473 N N . ASP A 1 65 ? 6.862 -4.174 -10.320 1.00 92.88 65 ASP A N 1
ATOM 474 C CA . ASP A 1 65 ? 6.987 -5.186 -11.357 1.00 92.88 65 ASP A CA 1
ATOM 475 C C . ASP A 1 65 ? 6.159 -6.431 -10.987 1.00 92.88 65 ASP A C 1
ATOM 477 O O . ASP A 1 65 ? 5.773 -6.642 -9.830 1.00 92.88 65 ASP A O 1
ATOM 481 N N . ASP A 1 66 ? 5.857 -7.256 -11.984 1.00 94.19 66 ASP A N 1
ATOM 482 C CA . ASP A 1 66 ? 4.947 -8.378 -11.794 1.00 94.19 66 ASP A CA 1
ATOM 483 C C . ASP A 1 66 ? 5.547 -9.503 -10.929 1.00 94.19 66 ASP A C 1
ATOM 485 O O . ASP A 1 66 ? 4.789 -10.275 -10.340 1.00 94.19 66 ASP A O 1
ATOM 489 N N . GLU A 1 67 ? 6.876 -9.630 -10.844 1.00 93.56 67 GLU A N 1
ATOM 490 C CA . GLU A 1 67 ? 7.539 -10.633 -10.000 1.00 93.56 67 GLU A CA 1
ATOM 491 C C . GLU A 1 67 ? 7.392 -10.252 -8.525 1.00 93.56 67 GLU A C 1
ATOM 493 O O . GLU A 1 67 ? 6.853 -11.032 -7.732 1.00 93.56 67 GLU A O 1
ATOM 498 N N . THR A 1 68 ? 7.749 -9.010 -8.185 1.00 92.81 68 THR A N 1
ATOM 499 C CA . THR A 1 68 ? 7.538 -8.445 -6.848 1.00 92.81 68 THR A CA 1
ATOM 500 C C . THR A 1 68 ? 6.063 -8.508 -6.465 1.00 92.81 68 THR A C 1
ATOM 502 O O . THR A 1 68 ? 5.723 -8.963 -5.372 1.00 92.81 68 THR A O 1
ATOM 505 N N . LEU A 1 69 ? 5.156 -8.085 -7.353 1.00 95.44 69 LEU A N 1
ATOM 506 C CA . LEU A 1 69 ? 3.728 -8.081 -7.044 1.00 95.44 69 LEU A CA 1
ATOM 507 C C . LEU A 1 69 ? 3.212 -9.494 -6.745 1.00 95.44 69 LEU A C 1
ATOM 509 O O . LEU A 1 69 ? 2.521 -9.668 -5.743 1.00 95.44 69 LEU A O 1
ATOM 513 N N . ARG A 1 70 ? 3.579 -10.501 -7.554 1.00 96.19 70 ARG A N 1
ATOM 514 C CA . ARG A 1 70 ? 3.191 -11.905 -7.320 1.00 96.19 70 ARG A CA 1
ATOM 515 C C . ARG A 1 70 ? 3.685 -12.429 -5.976 1.00 96.19 70 ARG A C 1
ATOM 517 O O . ARG A 1 70 ? 2.914 -13.091 -5.284 1.00 96.19 70 ARG A O 1
ATOM 524 N N . ALA A 1 71 ? 4.916 -12.101 -5.587 1.00 96.06 71 ALA A N 1
ATOM 525 C CA . ALA A 1 71 ? 5.474 -12.517 -4.302 1.00 96.06 71 ALA A CA 1
ATOM 526 C C . ALA A 1 71 ? 4.667 -11.978 -3.105 1.00 96.06 71 ALA A C 1
ATOM 528 O O . ALA A 1 71 ? 4.502 -12.681 -2.113 1.00 96.06 71 ALA A O 1
ATOM 529 N N . PHE A 1 72 ? 4.112 -10.766 -3.220 1.00 96.50 72 PHE A N 1
ATOM 530 C CA . PHE A 1 72 ? 3.343 -10.114 -2.155 1.00 96.50 72 PHE A CA 1
ATOM 531 C C . PHE A 1 72 ? 1.832 -10.395 -2.183 1.00 96.50 72 PHE A C 1
ATOM 533 O O . PHE A 1 72 ? 1.130 -9.974 -1.262 1.00 96.50 72 PHE A O 1
ATOM 540 N N . VAL A 1 73 ? 1.291 -11.091 -3.194 1.00 96.19 73 VAL A N 1
ATOM 541 C CA . VAL A 1 73 ? -0.158 -11.378 -3.281 1.00 96.19 73 VAL A CA 1
ATOM 542 C C . VAL A 1 73 ? -0.724 -12.005 -1.997 1.00 96.19 73 VAL A C 1
ATOM 544 O O . VAL A 1 73 ? -1.781 -11.536 -1.558 1.00 96.19 73 VAL A O 1
ATOM 547 N N . PRO A 1 74 ? -0.082 -13.010 -1.362 1.00 95.94 74 PRO A N 1
ATOM 548 C CA . PRO A 1 74 ? -0.604 -13.605 -0.132 1.00 95.94 74 PRO A CA 1
ATOM 549 C C . PRO A 1 74 ? -0.734 -12.584 1.005 1.00 95.94 74 PRO A C 1
ATOM 551 O O . PRO A 1 74 ? -1.808 -12.459 1.596 1.00 95.94 74 PRO A O 1
ATOM 554 N N . ASP A 1 75 ? 0.313 -11.791 1.244 1.00 95.81 75 ASP A N 1
ATOM 555 C CA . ASP A 1 75 ? 0.352 -10.794 2.321 1.00 95.81 75 ASP A CA 1
ATOM 556 C C . ASP A 1 75 ? -0.625 -9.636 2.070 1.00 95.81 75 ASP A C 1
ATOM 558 O O . ASP A 1 75 ? -1.311 -9.166 2.984 1.00 95.81 75 ASP A O 1
ATOM 562 N N . LEU A 1 76 ? -0.734 -9.188 0.812 1.00 96.00 76 LEU A N 1
ATOM 563 C CA . LEU A 1 76 ? -1.716 -8.191 0.387 1.00 96.00 76 LEU A CA 1
ATOM 564 C C . LEU A 1 76 ? -3.139 -8.704 0.637 1.00 96.00 76 LEU A C 1
ATOM 566 O O . LEU A 1 76 ? -3.955 -7.994 1.227 1.00 96.00 76 LEU A O 1
ATOM 570 N N . CYS A 1 77 ? -3.440 -9.939 0.229 1.00 95.44 77 CYS A N 1
ATOM 571 C CA . CYS A 1 77 ? -4.741 -10.558 0.468 1.00 95.44 77 CYS A CA 1
ATOM 572 C C . CYS A 1 77 ? -5.054 -10.643 1.965 1.00 95.44 77 CYS A C 1
ATOM 574 O O . CYS A 1 77 ? -6.138 -10.228 2.377 1.00 95.44 77 CYS A O 1
ATOM 576 N N . GLU A 1 78 ? -4.120 -11.125 2.788 1.00 94.75 78 GLU A N 1
ATOM 577 C CA . GLU A 1 78 ? -4.312 -11.226 4.237 1.00 94.75 78 GLU A CA 1
ATOM 578 C C . GLU A 1 78 ? -4.578 -9.849 4.867 1.00 94.75 78 GLU A C 1
ATOM 580 O O . GLU A 1 78 ? -5.584 -9.648 5.562 1.00 94.75 78 GLU A O 1
ATOM 585 N N . GLY A 1 79 ? -3.724 -8.867 4.563 1.00 94.25 79 GLY A N 1
ATOM 586 C CA . GLY A 1 79 ? -3.821 -7.510 5.093 1.00 94.25 79 GLY A CA 1
ATOM 587 C C . GLY A 1 79 ? -5.100 -6.779 4.676 1.00 94.25 79 GLY A C 1
ATOM 588 O O . GLY A 1 79 ? -5.634 -5.977 5.447 1.00 94.25 79 GLY A O 1
ATOM 589 N N . LEU A 1 80 ? -5.632 -7.060 3.485 1.00 94.00 80 LEU A N 1
ATOM 590 C CA . LEU A 1 80 ? -6.894 -6.491 3.006 1.00 94.00 80 LEU A CA 1
ATOM 591 C C . LEU A 1 80 ? -8.113 -7.204 3.609 1.00 94.00 80 LEU A C 1
ATOM 593 O O . LEU A 1 80 ? -9.073 -6.549 4.025 1.00 94.00 80 LEU A O 1
ATOM 597 N N . MET A 1 81 ? -8.080 -8.535 3.697 1.00 93.19 81 MET A N 1
ATOM 598 C CA . MET A 1 81 ? -9.220 -9.347 4.134 1.00 93.19 81 MET A CA 1
ATOM 599 C C . MET A 1 81 ? -9.553 -9.196 5.619 1.00 93.19 81 MET A C 1
ATOM 601 O O . MET A 1 81 ? -10.705 -9.420 6.002 1.00 93.19 81 MET A O 1
ATOM 605 N N . GLN A 1 82 ? -8.615 -8.749 6.458 1.00 92.00 82 GLN A N 1
ATOM 606 C CA . GLN A 1 82 ? -8.911 -8.452 7.867 1.00 92.00 82 GLN A CA 1
ATOM 607 C C . GLN A 1 82 ? -10.013 -7.384 8.038 1.00 92.00 82 GLN A C 1
ATOM 609 O O . GLN A 1 82 ? -10.731 -7.379 9.035 1.00 92.00 82 GLN A O 1
ATOM 614 N N . TRP A 1 83 ? -10.201 -6.512 7.041 1.00 90.94 83 TRP A N 1
ATOM 615 C CA . TRP A 1 83 ? -11.184 -5.425 7.061 1.00 90.94 83 TRP A CA 1
ATOM 616 C C . TRP A 1 83 ? -12.547 -5.816 6.468 1.00 90.94 83 TRP A C 1
ATOM 618 O O . TRP A 1 83 ? -13.435 -4.972 6.356 1.00 90.94 83 TRP A O 1
ATOM 628 N N . ARG A 1 84 ? -12.761 -7.092 6.113 1.00 85.19 84 ARG A N 1
ATOM 629 C CA . ARG A 1 84 ? -14.008 -7.578 5.484 1.00 85.19 84 ARG A CA 1
ATOM 630 C C . ARG A 1 84 ? -15.282 -7.276 6.285 1.00 85.19 84 ARG A C 1
ATOM 632 O O . ARG A 1 84 ? -16.340 -7.082 5.692 1.00 85.19 84 ARG A O 1
ATOM 639 N N . GLY A 1 85 ? -15.172 -7.273 7.615 1.00 82.56 85 GLY A N 1
ATOM 640 C CA . GLY A 1 85 ? -16.279 -7.039 8.546 1.00 82.56 85 GLY A CA 1
ATOM 641 C C . GLY A 1 85 ? -16.425 -5.584 8.991 1.00 82.56 85 GLY A C 1
ATOM 642 O O . GLY A 1 85 ? -17.356 -5.271 9.728 1.00 82.56 85 GLY A O 1
ATOM 643 N N . ASP A 1 86 ? -15.527 -4.690 8.568 1.00 85.75 86 ASP A N 1
ATOM 644 C CA . ASP A 1 86 ? -15.604 -3.285 8.950 1.00 85.75 86 ASP A CA 1
ATOM 645 C C . ASP A 1 86 ? -16.716 -2.568 8.177 1.00 85.75 86 ASP A C 1
ATOM 647 O O . ASP A 1 86 ? -16.659 -2.383 6.958 1.00 85.75 86 ASP A O 1
ATOM 651 N N . THR A 1 87 ? -17.736 -2.141 8.915 1.00 82.06 87 THR A N 1
ATOM 652 C CA . THR A 1 87 ? -18.847 -1.338 8.393 1.00 82.06 87 THR A CA 1
ATOM 653 C C . THR A 1 87 ? -18.720 0.137 8.763 1.00 82.06 87 THR A C 1
ATOM 655 O O . THR A 1 87 ? -19.266 0.984 8.062 1.00 82.06 87 THR A O 1
ATOM 658 N N . LYS A 1 88 ? -17.965 0.462 9.822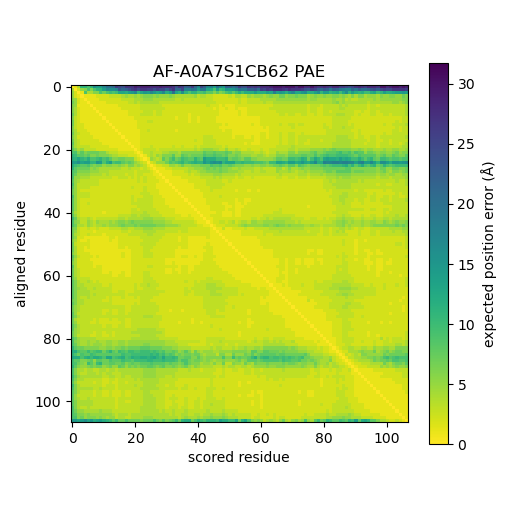 1.00 87.00 88 LYS A N 1
ATOM 659 C CA . LYS A 1 88 ? -17.853 1.819 10.376 1.00 87.00 88 LYS A CA 1
ATOM 660 C C . LYS A 1 88 ? -16.960 2.740 9.546 1.00 87.00 88 LYS A C 1
ATOM 662 O O . LYS A 1 88 ? -17.258 3.924 9.420 1.00 87.00 88 LYS A O 1
ATOM 667 N N . ASN A 1 89 ? -15.846 2.240 9.012 1.00 87.38 89 ASN A N 1
ATOM 668 C CA . ASN A 1 89 ? -14.891 3.069 8.272 1.00 87.38 89 ASN A CA 1
ATOM 669 C C . ASN A 1 89 ? -15.125 3.038 6.754 1.00 87.38 89 ASN A C 1
ATOM 671 O O . ASN A 1 89 ? -14.490 3.802 6.019 1.00 87.38 89 ASN A O 1
ATOM 675 N N . HIS A 1 90 ? -16.049 2.192 6.285 1.00 88.06 90 HIS A N 1
ATOM 676 C CA . HIS A 1 90 ? -16.431 2.053 4.879 1.00 88.06 90 HIS A CA 1
ATOM 677 C C . HIS A 1 90 ? -15.231 1.760 3.955 1.00 88.06 90 HIS A C 1
ATOM 679 O O . HIS A 1 90 ? -15.112 2.306 2.853 1.00 88.06 90 HIS A O 1
ATOM 685 N N . PHE A 1 91 ? -14.308 0.893 4.391 1.00 93.38 91 PHE A N 1
ATOM 686 C CA . PHE A 1 91 ? -13.131 0.522 3.594 1.00 93.38 91 PHE A CA 1
ATOM 687 C C . PHE A 1 91 ? -13.419 -0.480 2.476 1.00 93.38 91 PHE A C 1
ATOM 689 O O . PHE A 1 91 ? -12.656 -0.534 1.512 1.00 93.38 91 PHE A O 1
ATOM 696 N N . ARG A 1 92 ? -14.543 -1.202 2.546 1.00 91.19 92 ARG A N 1
ATOM 697 C CA . ARG A 1 92 ? -14.925 -2.258 1.595 1.00 91.19 92 ARG A CA 1
ATOM 698 C C . ARG A 1 92 ? -14.796 -1.847 0.123 1.00 91.19 92 ARG A C 1
ATOM 700 O O . ARG A 1 92 ? -14.252 -2.611 -0.664 1.00 91.19 92 ARG A O 1
ATOM 707 N N . GLY A 1 93 ? -15.244 -0.641 -0.238 1.00 92.44 93 GLY A N 1
ATOM 708 C CA . GLY A 1 93 ? -15.121 -0.135 -1.612 1.00 92.44 93 GLY A CA 1
ATOM 709 C C . GLY A 1 93 ? -13.664 0.001 -2.061 1.00 92.44 93 GLY A C 1
ATOM 710 O O . GLY A 1 93 ? -13.299 -0.511 -3.109 1.00 92.44 93 GLY A O 1
ATOM 711 N N . LYS A 1 94 ? -12.804 0.595 -1.220 1.00 92.69 94 LYS A N 1
ATOM 712 C CA . LYS A 1 94 ? -11.373 0.758 -1.530 1.00 92.69 94 LYS A CA 1
ATOM 713 C C . LYS A 1 94 ? -10.650 -0.581 -1.624 1.00 92.69 94 LYS A C 1
ATOM 715 O O . LYS A 1 94 ? -9.783 -0.738 -2.471 1.00 92.69 94 LYS A O 1
ATOM 720 N N . ILE A 1 95 ? -10.992 -1.521 -0.744 1.00 95.06 95 ILE A N 1
ATOM 721 C CA . ILE A 1 95 ? -10.407 -2.865 -0.747 1.00 95.06 95 ILE A CA 1
ATOM 722 C C . ILE A 1 95 ? -10.766 -3.589 -2.041 1.00 95.06 95 ILE A C 1
ATOM 724 O O . ILE A 1 95 ? -9.880 -4.143 -2.679 1.00 95.06 95 ILE A O 1
ATOM 728 N N . ARG A 1 96 ? -12.035 -3.530 -2.463 1.00 94.50 96 ARG A N 1
ATOM 729 C CA . ARG A 1 96 ? -12.461 -4.088 -3.749 1.00 94.50 96 ARG A CA 1
ATOM 730 C C . ARG A 1 96 ? -11.671 -3.477 -4.907 1.00 94.50 96 ARG A C 1
ATOM 732 O O . ARG A 1 96 ? -11.075 -4.221 -5.667 1.00 94.50 96 ARG A O 1
ATOM 739 N N . ASP A 1 97 ? -11.574 -2.148 -4.977 1.00 94.00 97 ASP A N 1
ATOM 740 C CA . ASP A 1 97 ? -10.840 -1.472 -6.059 1.00 94.00 97 ASP A CA 1
ATOM 741 C C . ASP A 1 97 ? -9.349 -1.872 -6.114 1.00 94.00 97 ASP A C 1
ATOM 743 O O . ASP A 1 97 ? -8.732 -1.871 -7.183 1.00 94.00 97 ASP A O 1
ATOM 747 N N . VAL A 1 98 ? -8.750 -2.175 -4.956 1.00 95.50 98 VAL A N 1
ATOM 748 C CA . VAL A 1 98 ? -7.374 -2.677 -4.837 1.00 95.50 98 VAL A CA 1
ATOM 749 C C . VAL A 1 98 ? -7.275 -4.121 -5.333 1.00 95.50 98 VAL A C 1
ATOM 751 O O . VAL A 1 98 ? -6.404 -4.413 -6.151 1.00 95.50 98 VAL A O 1
ATOM 754 N N . LEU A 1 99 ? -8.172 -5.000 -4.878 1.00 95.38 99 LEU A N 1
ATOM 755 C CA . LEU A 1 99 ? -8.209 -6.407 -5.284 1.00 95.38 99 LEU A CA 1
ATOM 756 C C . LEU A 1 99 ? -8.458 -6.552 -6.789 1.00 95.38 99 LEU A C 1
ATOM 758 O O . LEU A 1 99 ? -7.705 -7.262 -7.447 1.00 95.38 99 LEU A O 1
ATOM 762 N N . ASP A 1 100 ? -9.432 -5.827 -7.345 1.00 95.88 100 ASP A N 1
ATOM 763 C CA . ASP A 1 100 ? -9.760 -5.862 -8.776 1.00 95.88 100 ASP A CA 1
ATOM 764 C C . ASP A 1 100 ? -8.538 -5.501 -9.632 1.00 95.88 100 ASP A C 1
ATOM 766 O O . ASP A 1 100 ? -8.248 -6.147 -10.638 1.00 95.88 100 ASP A O 1
ATOM 770 N N . ARG A 1 101 ? -7.769 -4.488 -9.209 1.00 95.00 101 ARG A N 1
ATOM 771 C CA . ARG A 1 101 ? -6.554 -4.071 -9.919 1.00 95.00 101 ARG A CA 1
ATOM 772 C C . ARG A 1 101 ? -5.412 -5.076 -9.770 1.00 95.00 101 ARG A C 1
ATOM 774 O O . ARG A 1 101 ? -4.653 -5.251 -10.717 1.00 95.00 101 ARG A O 1
ATOM 781 N N . MET A 1 102 ? -5.277 -5.709 -8.608 1.00 96.06 102 MET A N 1
ATOM 782 C CA . MET A 1 102 ? -4.275 -6.752 -8.390 1.00 96.06 102 MET A CA 1
ATOM 783 C C . MET A 1 102 ? -4.559 -7.973 -9.272 1.00 96.06 102 MET A C 1
ATOM 785 O O . MET A 1 102 ? -3.671 -8.407 -10.000 1.00 96.06 102 MET A O 1
ATOM 789 N N . VAL A 1 103 ? -5.807 -8.455 -9.281 1.00 95.94 103 VAL A N 1
ATOM 790 C CA . VAL A 1 103 ? -6.250 -9.565 -10.141 1.00 95.94 103 VAL A CA 1
ATOM 791 C C . VAL A 1 103 ? -6.047 -9.220 -11.614 1.00 95.94 103 VAL A C 1
ATOM 793 O O . VAL A 1 103 ? -5.488 -10.016 -12.350 1.00 95.94 103 VAL A O 1
ATOM 796 N N . ALA A 1 104 ? -6.392 -8.004 -12.043 1.00 95.62 104 ALA A N 1
ATOM 797 C CA . ALA A 1 104 ? -6.185 -7.590 -13.430 1.00 95.62 104 ALA A CA 1
ATOM 798 C C . ALA A 1 104 ? -4.707 -7.553 -13.876 1.00 95.62 104 ALA A C 1
ATOM 800 O O . ALA A 1 104 ? -4.455 -7.587 -15.079 1.00 95.62 104 ALA A O 1
ATOM 801 N N . ARG A 1 105 ? -3.735 -7.438 -12.953 1.00 93.62 105 ARG A N 1
ATOM 802 C CA . ARG A 1 105 ? -2.297 -7.454 -13.294 1.00 93.62 105 ARG A CA 1
ATOM 803 C C . ARG A 1 105 ? -1.669 -8.843 -13.203 1.00 93.62 105 ARG A C 1
ATOM 805 O O . ARG A 1 105 ? -0.858 -9.180 -14.057 1.00 93.62 105 ARG A O 1
ATOM 812 N N . VAL A 1 106 ? -1.971 -9.606 -12.151 1.00 94.56 106 VAL A N 1
ATOM 813 C CA . VAL A 1 106 ? -1.233 -10.845 -11.822 1.00 94.56 106 VAL A CA 1
ATOM 814 C C . VAL A 1 106 ? -2.115 -12.054 -11.506 1.00 94.56 106 VAL A C 1
ATOM 816 O O . VAL A 1 106 ? -1.571 -13.098 -11.144 1.00 94.56 106 VAL A O 1
ATOM 819 N N . GLY A 1 107 ? -3.439 -11.904 -11.588 1.00 81.81 107 GLY A N 1
ATOM 820 C CA . GLY A 1 107 ? -4.411 -12.983 -11.395 1.00 81.81 107 GLY A CA 1
ATOM 821 C C . GLY A 1 107 ? -4.812 -13.687 -12.682 1.00 81.81 107 GLY A C 1
ATOM 822 O O . GLY A 1 107 ? -4.313 -13.309 -13.765 1.00 81.81 107 GLY A O 1
#